Protein AF-A0A651HD99-F1 (afdb_monomer)

Foldseek 3Di:
DVVVVVVVVVCVVVVPCDPPDPNLVVLLVVLVVLLVVLLVVCVVVLPLVSLVVNLVVLVVQLVVQVPPRVSSNVSSVVSSVVSNVSSVVSVPDPDPDPPD

Solvent-accessible surface area (backbone atoms only — not comparable to full-atom values): 5513 Å² total; per-residue (Å²): 110,69,66,60,53,52,50,51,50,50,42,58,75,65,67,62,63,58,92,85,42,56,64,67,59,43,49,41,51,52,53,51,51,52,53,51,52,37,52,51,48,22,62,76,67,70,35,42,67,46,20,53,55,47,29,52,54,26,48,53,47,23,71,74,19,50,88,84,36,48,71,44,14,51,52,29,48,55,50,24,54,51,39,42,51,50,22,51,52,57,64,69,56,72,80,82,71,76,90,125

Radius of gyration: 17.39 Å; Cα contacts (8 Å, |Δi|>4): 76; chains: 1; bounding box: 43×37×49 Å

pLDDT: mean 87.7, std 8.79, range [56.34, 96.75]

Sequence (100 aa):
MATIANVTALLVALEWSGAGVPDAVWAGILVGVGAAAGAFTMNRFRNPWVGWAVAWALLGIVMNRWDDHVGIAATALVLMVLVAAVAVSAARSPRLEPAG

Structure (mmCIF, N/CA/C/O backbone):
data_AF-A0A651HD99-F1
#
_entry.id   AF-A0A651HD99-F1
#
loop_
_atom_site.group_PDB
_atom_site.id
_atom_site.type_symbol
_atom_site.label_atom_id
_atom_site.label_alt_id
_atom_site.label_comp_id
_atom_site.label_asym_id
_atom_site.label_entity_id
_atom_site.label_seq_id
_atom_site.pdbx_PDB_ins_code
_atom_site.Cartn_x
_atom_site.Cartn_y
_atom_site.Cartn_z
_atom_site.occupancy
_atom_site.B_iso_or_equiv
_atom_site.auth_seq_id
_atom_site.auth_comp_id
_atom_site.auth_asym_id
_atom_site.auth_atom_id
_atom_site.pdbx_PDB_model_num
ATOM 1 N N . MET A 1 1 ? -1.358 -27.924 1.258 1.00 68.38 1 MET A N 1
ATOM 2 C CA . MET A 1 1 ? -0.081 -27.272 0.886 1.00 68.38 1 MET A CA 1
ATOM 3 C C . MET A 1 1 ? 0.523 -27.799 -0.417 1.00 68.38 1 MET A C 1
ATOM 5 O O . MET A 1 1 ? 1.021 -26.981 -1.172 1.00 68.38 1 MET A O 1
ATOM 9 N N . ALA A 1 2 ? 0.426 -29.095 -0.752 1.00 86.25 2 ALA A N 1
ATOM 10 C CA . ALA A 1 2 ? 0.974 -29.630 -2.013 1.00 86.25 2 ALA A CA 1
ATOM 11 C C . ALA A 1 2 ? 0.411 -28.969 -3.290 1.00 86.25 2 ALA A C 1
ATOM 13 O O . ALA A 1 2 ? 1.151 -28.698 -4.225 1.00 86.25 2 ALA A O 1
ATOM 14 N N . THR A 1 3 ? -0.885 -28.650 -3.318 1.00 87.06 3 THR A N 1
ATOM 15 C CA . THR A 1 3 ? -1.526 -27.999 -4.472 1.00 87.06 3 THR A CA 1
ATOM 16 C C . THR A 1 3 ? -0.983 -26.597 -4.736 1.00 87.06 3 THR A C 1
ATOM 18 O O . THR A 1 3 ? -0.642 -26.290 -5.870 1.00 87.06 3 THR A O 1
ATOM 21 N N . ILE A 1 4 ? -0.836 -25.768 -3.699 1.00 85.50 4 ILE A N 1
ATOM 22 C CA . ILE A 1 4 ? -0.283 -24.412 -3.834 1.00 85.50 4 ILE A CA 1
ATOM 23 C C . ILE A 1 4 ? 1.172 -24.479 -4.308 1.00 85.50 4 ILE A C 1
ATOM 25 O O . ILE A 1 4 ? 1.522 -23.782 -5.252 1.00 85.50 4 ILE A O 1
ATOM 29 N N . ALA A 1 5 ? 1.982 -25.366 -3.718 1.00 84.31 5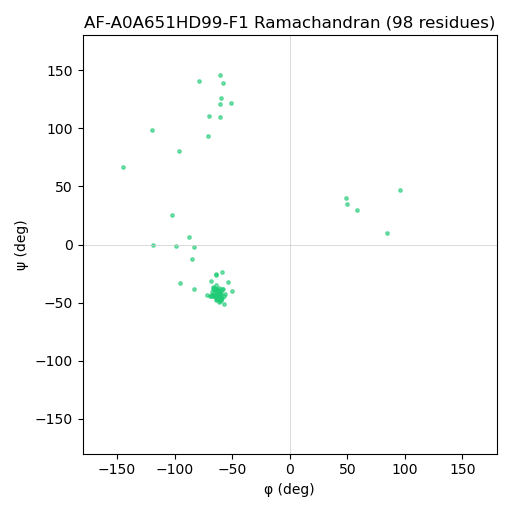 ALA A N 1
ATOM 30 C CA . ALA A 1 5 ? 3.379 -25.551 -4.105 1.00 84.31 5 ALA A CA 1
ATOM 31 C C . ALA A 1 5 ? 3.529 -26.005 -5.570 1.00 84.31 5 ALA A C 1
ATOM 33 O O . ALA A 1 5 ? 4.350 -25.450 -6.299 1.00 84.31 5 ALA A O 1
ATOM 34 N N . ASN A 1 6 ? 2.703 -26.953 -6.025 1.00 93.44 6 ASN A N 1
ATOM 35 C CA . ASN A 1 6 ? 2.715 -27.419 -7.415 1.00 93.44 6 ASN A CA 1
ATOM 36 C C . ASN A 1 6 ? 2.254 -26.328 -8.392 1.00 93.44 6 ASN A C 1
ATOM 38 O O . ASN A 1 6 ? 2.818 -26.208 -9.475 1.00 93.44 6 ASN A O 1
ATOM 42 N N . VAL A 1 7 ? 1.274 -25.502 -8.007 1.00 88.62 7 VAL A N 1
ATOM 43 C CA . VAL A 1 7 ? 0.832 -24.358 -8.821 1.00 88.62 7 VAL A CA 1
ATOM 44 C C . VAL A 1 7 ? 1.925 -23.292 -8.909 1.00 88.62 7 VAL A C 1
ATOM 46 O O . VAL A 1 7 ? 2.201 -22.814 -10.004 1.00 88.62 7 VAL A O 1
ATOM 49 N N . THR A 1 8 ? 2.606 -22.950 -7.811 1.00 85.56 8 THR A N 1
ATOM 50 C CA . THR A 1 8 ? 3.749 -22.022 -7.870 1.00 85.56 8 THR A CA 1
ATOM 51 C C . THR A 1 8 ? 4.915 -22.598 -8.664 1.00 85.56 8 THR A C 1
ATOM 53 O O . THR A 1 8 ? 5.515 -21.868 -9.441 1.00 85.56 8 THR A O 1
ATOM 56 N N . ALA A 1 9 ? 5.206 -23.897 -8.534 1.00 87.06 9 ALA A N 1
ATOM 57 C CA . ALA A 1 9 ? 6.246 -24.553 -9.324 1.00 87.06 9 ALA A CA 1
ATOM 58 C C . ALA A 1 9 ? 5.919 -24.512 -10.824 1.00 87.06 9 ALA A C 1
ATOM 60 O O . ALA A 1 9 ? 6.802 -24.230 -11.628 1.00 87.06 9 ALA A O 1
ATOM 61 N N . LEU A 1 10 ? 4.650 -24.717 -11.196 1.00 90.62 10 LEU A N 1
ATOM 62 C CA . LEU A 1 10 ? 4.184 -24.580 -12.575 1.00 90.62 10 LEU A CA 1
ATOM 63 C C . LEU A 1 10 ? 4.321 -23.138 -13.083 1.00 90.62 10 LEU A C 1
ATOM 65 O O . LEU A 1 10 ? 4.850 -22.930 -14.166 1.00 90.62 10 LEU A O 1
ATOM 69 N N . LEU A 1 11 ? 3.881 -22.141 -12.312 1.00 86.06 11 LEU A N 1
ATOM 70 C CA . LEU A 1 11 ? 3.980 -20.730 -12.710 1.00 86.06 11 LEU A CA 1
ATOM 71 C C . LEU A 1 11 ? 5.437 -20.269 -12.856 1.00 86.06 11 LEU A C 1
ATOM 73 O O . LEU A 1 11 ? 5.748 -19.532 -13.787 1.00 86.06 11 LEU A O 1
ATOM 77 N N . VAL A 1 12 ? 6.327 -20.738 -11.975 1.00 86.00 12 VAL A N 1
ATOM 78 C CA . VAL A 1 12 ? 7.772 -20.484 -12.066 1.00 86.00 12 VAL A CA 1
ATOM 79 C C . VAL A 1 12 ? 8.370 -21.174 -13.292 1.00 86.00 12 VAL A C 1
ATOM 81 O O . VAL A 1 12 ? 9.124 -20.543 -14.024 1.00 86.00 12 VAL A O 1
ATOM 84 N N . ALA A 1 13 ? 8.009 -22.434 -13.558 1.00 89.25 13 ALA A N 1
ATOM 85 C CA . ALA A 1 13 ? 8.479 -23.165 -14.737 1.00 89.25 13 ALA A CA 1
ATOM 86 C C . ALA A 1 13 ? 7.994 -22.550 -16.063 1.00 89.25 13 ALA A C 1
ATOM 88 O O . ALA A 1 13 ? 8.645 -22.717 -17.088 1.00 89.25 13 ALA A O 1
ATOM 89 N N . LEU A 1 14 ? 6.862 -21.841 -16.042 1.00 89.44 14 LEU A N 1
ATOM 90 C CA . LEU A 1 14 ? 6.315 -21.102 -17.182 1.00 89.44 14 LEU A CA 1
ATOM 91 C C . LEU A 1 14 ? 6.853 -19.665 -17.293 1.00 89.44 14 LEU A C 1
ATOM 93 O O . LEU A 1 14 ? 6.341 -18.906 -18.113 1.00 89.44 14 LEU A O 1
ATOM 97 N N . GLU A 1 15 ? 7.823 -19.278 -16.456 1.00 82.00 15 GLU A N 1
ATOM 98 C CA . GLU A 1 15 ? 8.383 -17.918 -16.390 1.00 82.00 15 GLU A CA 1
ATOM 99 C C . GLU A 1 15 ? 7.299 -16.834 -16.296 1.00 82.00 15 GLU A C 1
ATOM 101 O O . GLU A 1 15 ? 7.397 -15.744 -16.862 1.00 82.00 15 GLU A O 1
ATOM 106 N N . TRP A 1 16 ? 6.208 -17.142 -15.595 1.00 81.00 16 TRP A N 1
ATOM 107 C CA . TRP A 1 16 ? 5.043 -16.279 -15.596 1.00 81.00 16 TRP A CA 1
ATOM 108 C C . TRP A 1 16 ? 5.319 -14.976 -14.833 1.00 81.00 16 TRP A C 1
ATOM 110 O O . TRP A 1 16 ? 5.410 -14.964 -13.605 1.00 81.00 16 TRP A O 1
ATOM 120 N N . SER A 1 17 ? 5.387 -13.864 -15.566 1.00 74.69 17 SER A N 1
ATOM 121 C CA . SER A 1 17 ? 5.667 -12.515 -15.048 1.00 74.6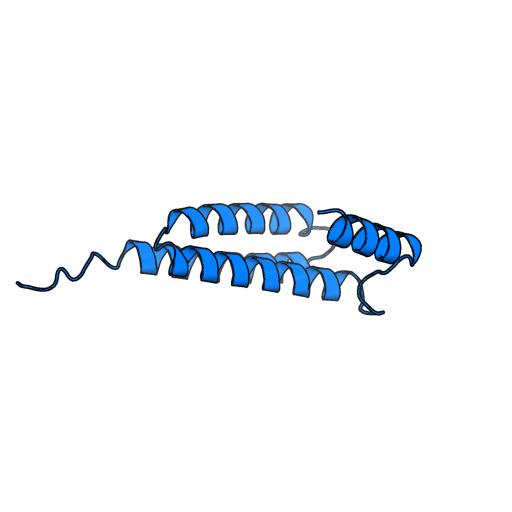9 17 SER A CA 1
ATOM 122 C C . SER A 1 17 ? 4.422 -11.623 -14.907 1.00 74.69 17 SER A C 1
ATOM 124 O O . SER A 1 17 ? 4.517 -10.402 -14.938 1.00 74.69 17 SER A O 1
ATOM 126 N N . GLY A 1 18 ? 3.229 -12.206 -14.739 1.00 72.12 18 GLY A N 1
ATOM 127 C CA . GLY A 1 18 ? 1.990 -11.425 -14.595 1.00 72.12 18 GLY A CA 1
ATOM 128 C C . GLY A 1 18 ? 1.214 -11.249 -15.901 1.00 72.12 18 GLY A C 1
ATOM 129 O O . GLY A 1 18 ? 0.767 -10.158 -16.233 1.00 72.12 18 GLY A O 1
ATOM 130 N N . ALA A 1 19 ? 1.027 -12.345 -16.642 1.00 77.62 19 ALA A N 1
ATOM 131 C CA . ALA A 1 19 ? 0.140 -12.427 -17.812 1.00 77.62 19 ALA A CA 1
ATOM 132 C C . ALA A 1 19 ? 0.461 -11.439 -18.959 1.00 77.62 19 ALA A C 1
ATOM 134 O O . ALA A 1 19 ? -0.437 -11.039 -19.696 1.00 77.62 19 ALA A O 1
ATOM 135 N N . GLY A 1 20 ? 1.735 -11.060 -19.125 1.00 79.38 20 GLY A N 1
ATOM 136 C CA . GLY A 1 20 ? 2.184 -10.121 -20.164 1.00 79.38 20 GLY A CA 1
ATOM 137 C C . GLY A 1 20 ? 2.049 -8.642 -19.782 1.00 79.38 20 GLY A C 1
ATOM 138 O O . GLY A 1 20 ? 2.209 -7.768 -20.632 1.00 79.38 20 GLY A O 1
ATOM 139 N N . VAL A 1 21 ? 1.747 -8.351 -18.516 1.00 85.25 21 VAL A N 1
ATOM 140 C CA . VAL A 1 21 ? 1.718 -6.993 -17.965 1.00 85.25 21 VAL A CA 1
ATOM 141 C C . VAL A 1 21 ? 3.153 -6.531 -17.660 1.00 85.25 21 VAL A C 1
ATOM 143 O O . VAL A 1 21 ? 3.936 -7.331 -17.157 1.00 85.25 21 VAL A O 1
ATOM 146 N N . PRO A 1 22 ? 3.520 -5.258 -17.914 1.00 86.94 22 PRO A N 1
ATOM 147 C CA . PRO A 1 22 ? 4.839 -4.743 -17.548 1.00 86.94 22 PRO A CA 1
ATOM 148 C C . PRO A 1 22 ? 5.122 -4.878 -16.045 1.00 86.94 22 PRO A C 1
ATOM 150 O O . PRO A 1 22 ? 4.257 -4.548 -15.230 1.00 86.94 22 PRO A O 1
ATOM 153 N N . ASP A 1 23 ? 6.349 -5.255 -15.676 1.00 83.88 23 ASP A N 1
ATOM 154 C CA . ASP A 1 23 ? 6.757 -5.524 -14.286 1.00 83.88 23 ASP A CA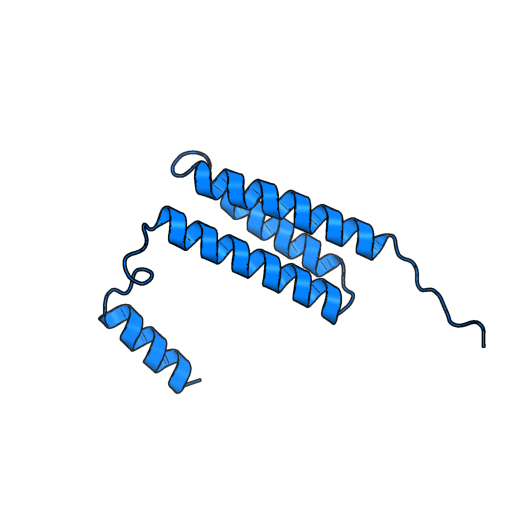 1
ATOM 155 C C . ASP A 1 23 ? 6.389 -4.404 -13.306 1.00 83.88 23 ASP A C 1
ATOM 157 O O . ASP A 1 23 ? 5.929 -4.663 -12.196 1.00 83.88 23 ASP A O 1
ATOM 161 N N . ALA A 1 24 ? 6.532 -3.141 -13.719 1.00 85.31 24 ALA A N 1
ATOM 162 C CA . ALA A 1 24 ? 6.183 -1.997 -12.881 1.00 85.31 24 ALA A CA 1
ATOM 163 C C . ALA A 1 24 ? 4.675 -1.910 -12.588 1.00 85.31 24 ALA A C 1
ATOM 165 O O . ALA A 1 24 ? 4.271 -1.580 -11.470 1.00 85.31 24 ALA A O 1
ATOM 166 N N . VAL A 1 25 ? 3.841 -2.234 -13.579 1.00 87.62 25 VAL A N 1
ATOM 167 C CA . VAL A 1 25 ? 2.379 -2.260 -13.438 1.00 87.62 25 VAL A CA 1
ATOM 168 C C . VAL A 1 25 ? 1.970 -3.458 -12.586 1.00 87.62 25 VAL A C 1
ATOM 170 O O . VAL A 1 25 ? 1.165 -3.308 -11.667 1.00 87.62 25 VAL A O 1
ATOM 173 N N . TRP A 1 26 ? 2.569 -4.625 -12.831 1.00 88.50 26 TRP A N 1
ATOM 174 C CA . TRP A 1 26 ? 2.324 -5.826 -12.038 1.00 88.50 26 TRP A CA 1
ATOM 175 C C . TRP A 1 26 ? 2.705 -5.633 -10.564 1.00 88.50 26 TRP A C 1
ATOM 177 O O . TRP A 1 26 ? 1.912 -5.927 -9.667 1.00 88.50 26 TRP A O 1
ATOM 187 N N . ALA A 1 27 ? 3.871 -5.041 -10.301 1.00 89.25 27 ALA A N 1
ATOM 188 C CA . ALA A 1 27 ? 4.293 -4.671 -8.957 1.00 89.25 27 ALA A CA 1
ATOM 189 C C . ALA A 1 27 ? 3.298 -3.701 -8.306 1.00 89.25 27 ALA A C 1
ATOM 191 O O . ALA A 1 27 ? 2.880 -3.938 -7.175 1.00 89.25 27 ALA A O 1
ATOM 192 N N . GLY A 1 28 ? 2.856 -2.660 -9.020 1.00 90.12 28 GLY A N 1
ATOM 193 C CA . GLY A 1 28 ? 1.832 -1.729 -8.531 1.00 90.12 28 GLY A CA 1
ATOM 194 C C . GLY A 1 28 ? 0.530 -2.427 -8.118 1.00 90.12 28 GLY A C 1
ATOM 195 O O . GLY A 1 28 ? -0.010 -2.133 -7.048 1.00 90.12 28 GLY A O 1
ATOM 196 N N . ILE A 1 29 ? 0.069 -3.405 -8.906 1.00 91.38 29 ILE A N 1
ATOM 197 C CA . ILE A 1 29 ? -1.102 -4.235 -8.576 1.00 91.38 29 ILE A CA 1
ATOM 198 C C . ILE A 1 29 ? -0.867 -5.001 -7.268 1.00 91.38 29 ILE A C 1
ATOM 200 O O . ILE A 1 29 ? -1.721 -4.964 -6.381 1.00 91.38 29 ILE A O 1
ATOM 204 N N . LEU A 1 30 ? 0.290 -5.650 -7.108 1.00 91.12 30 LEU A N 1
ATOM 205 C CA . LEU A 1 30 ? 0.618 -6.406 -5.893 1.00 91.12 30 LEU A CA 1
ATOM 206 C C . LEU A 1 30 ? 0.684 -5.513 -4.646 1.00 91.12 30 LEU A C 1
ATOM 208 O O . LEU A 1 30 ? 0.182 -5.910 -3.592 1.00 91.12 30 LEU A O 1
ATOM 212 N N . VAL A 1 31 ? 1.232 -4.296 -4.759 1.00 93.81 31 VAL A N 1
ATOM 213 C CA . VAL A 1 31 ? 1.216 -3.317 -3.656 1.00 93.81 31 VAL A CA 1
ATOM 214 C C . VAL A 1 31 ? -0.224 -2.952 -3.283 1.00 93.81 31 VAL A C 1
ATOM 216 O O . VAL A 1 31 ? -0.577 -2.963 -2.101 1.00 93.81 31 VAL A O 1
ATOM 219 N N . GLY A 1 32 ? -1.076 -2.688 -4.279 1.00 93.06 32 GLY A N 1
ATOM 220 C CA . GLY A 1 32 ? -2.496 -2.398 -4.068 1.00 93.06 32 GLY A CA 1
ATOM 221 C C . GLY A 1 32 ? -3.242 -3.536 -3.369 1.00 93.06 32 GLY A C 1
ATOM 222 O O . GLY A 1 32 ? -3.943 -3.306 -2.381 1.00 93.06 32 GLY A O 1
ATOM 223 N N . VAL A 1 33 ? -3.046 -4.774 -3.829 1.00 95.31 33 VAL A N 1
ATOM 224 C CA . VAL A 1 33 ? -3.646 -5.974 -3.222 1.00 95.31 33 VAL A CA 1
ATOM 225 C C . VAL A 1 33 ? -3.177 -6.153 -1.776 1.00 95.31 33 VAL A C 1
ATOM 227 O O . VAL A 1 33 ? -4.001 -6.406 -0.894 1.00 95.31 33 VAL A O 1
ATOM 230 N N . GLY A 1 34 ? -1.882 -5.968 -1.504 1.00 93.06 34 GLY A N 1
ATOM 231 C CA . GLY A 1 34 ? -1.328 -6.043 -0.151 1.00 93.06 34 GLY A CA 1
ATOM 232 C C . GLY A 1 34 ? -1.928 -5.000 0.796 1.00 93.06 34 GLY A C 1
ATOM 233 O O . GLY A 1 34 ? -2.343 -5.339 1.907 1.00 93.06 34 GLY A O 1
ATOM 234 N N 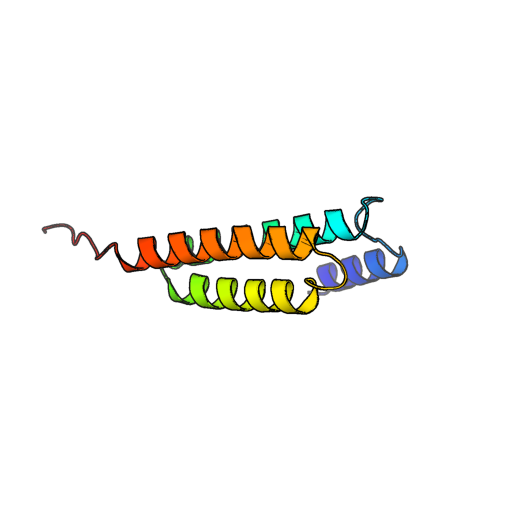. ALA A 1 35 ? -2.052 -3.748 0.346 1.00 92.69 35 ALA A N 1
ATOM 235 C CA . ALA A 1 35 ? -2.674 -2.681 1.129 1.00 92.69 35 ALA A CA 1
ATOM 236 C C . ALA A 1 35 ? -4.159 -2.969 1.421 1.00 92.69 35 ALA A C 1
ATOM 238 O O . ALA A 1 35 ? -4.606 -2.810 2.560 1.00 92.69 35 ALA A O 1
ATOM 239 N N . ALA A 1 36 ? -4.911 -3.457 0.428 1.00 93.88 36 ALA A N 1
ATOM 240 C CA . ALA A 1 36 ? -6.315 -3.833 0.592 1.00 93.88 36 ALA A CA 1
ATOM 241 C C . ALA A 1 36 ? -6.491 -4.997 1.583 1.00 93.88 36 ALA A C 1
ATOM 243 O O . ALA A 1 36 ? -7.344 -4.932 2.471 1.00 93.88 36 ALA A O 1
ATOM 244 N N . ALA A 1 37 ? -5.653 -6.034 1.486 1.00 94.06 37 ALA A N 1
ATOM 245 C CA . ALA A 1 37 ? -5.655 -7.156 2.423 1.00 94.06 37 ALA A CA 1
ATOM 246 C C . ALA A 1 37 ? -5.308 -6.704 3.852 1.00 94.06 37 ALA A C 1
ATOM 248 O O . ALA A 1 37 ? -5.941 -7.141 4.818 1.00 94.06 37 ALA A O 1
ATOM 249 N N . GLY A 1 38 ? -4.350 -5.785 3.990 1.00 91.75 38 GLY A N 1
ATOM 250 C CA . GLY A 1 38 ? -3.996 -5.156 5.259 1.00 91.75 38 GLY A CA 1
ATOM 251 C C . GLY A 1 38 ? -5.165 -4.393 5.886 1.00 91.75 38 GLY A C 1
ATOM 252 O O . GLY A 1 38 ? -5.502 -4.621 7.050 1.00 91.75 38 GLY A O 1
ATOM 253 N N . ALA A 1 39 ? -5.840 -3.549 5.101 1.00 89.31 39 ALA A N 1
ATOM 254 C CA . ALA A 1 39 ? -7.020 -2.806 5.542 1.00 89.31 39 ALA A CA 1
ATOM 255 C C . ALA A 1 39 ? -8.185 -3.737 5.927 1.00 89.31 39 ALA A C 1
ATOM 257 O O . ALA A 1 39 ? -8.806 -3.553 6.979 1.00 89.31 39 ALA A O 1
ATOM 258 N N . PHE A 1 40 ? -8.442 -4.777 5.127 1.00 93.12 40 PHE A N 1
ATOM 259 C CA . PHE A 1 40 ? -9.445 -5.800 5.430 1.00 93.12 40 PHE A CA 1
ATOM 260 C C . PHE A 1 40 ? -9.142 -6.514 6.751 1.00 93.12 40 PHE A C 1
ATOM 262 O O . PHE A 1 40 ? -10.021 -6.639 7.603 1.00 93.12 40 PHE A O 1
ATOM 269 N N . THR A 1 41 ? -7.891 -6.930 6.951 1.00 92.44 41 THR A N 1
ATOM 270 C CA . THR A 1 41 ? -7.429 -7.603 8.173 1.00 92.44 41 THR A CA 1
ATOM 271 C C . THR A 1 41 ? -7.585 -6.690 9.388 1.00 92.44 41 THR A C 1
ATOM 273 O O . THR A 1 41 ? -8.158 -7.096 10.401 1.00 92.44 41 THR A O 1
ATOM 276 N N . MET A 1 42 ? -7.157 -5.431 9.276 1.00 90.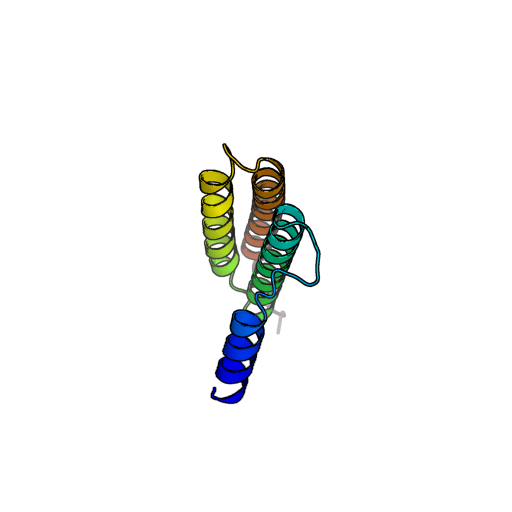38 42 MET A N 1
ATOM 277 C CA . MET A 1 42 ? -7.305 -4.434 10.335 1.00 90.38 42 MET A CA 1
ATOM 278 C C . MET A 1 42 ? -8.771 -4.247 10.745 1.00 90.38 42 MET A C 1
ATOM 280 O O . MET A 1 42 ? -9.068 -4.241 11.940 1.00 90.38 42 MET A O 1
ATOM 284 N N . ASN A 1 43 ? -9.690 -4.158 9.779 1.00 87.94 43 ASN A N 1
ATOM 285 C CA . ASN A 1 43 ? -11.121 -4.035 10.055 1.00 87.94 43 ASN A CA 1
ATOM 286 C C . ASN A 1 43 ? -11.708 -5.326 10.657 1.00 87.94 43 ASN A C 1
ATOM 288 O O . ASN A 1 43 ? -12.429 -5.290 11.655 1.00 87.94 43 ASN A O 1
ATOM 292 N N . ARG A 1 44 ? -11.356 -6.489 10.094 1.00 90.12 44 ARG A N 1
ATOM 293 C CA . ARG A 1 44 ? -11.876 -7.799 10.512 1.00 90.12 44 ARG A CA 1
ATOM 294 C C . ARG A 1 44 ? -11.477 -8.174 11.936 1.00 90.12 44 ARG A C 1
ATOM 296 O O . ARG A 1 44 ? -12.285 -8.783 12.643 1.00 90.12 44 ARG A O 1
ATOM 303 N N . PHE A 1 45 ? -10.252 -7.841 12.334 1.00 89.50 45 PHE A N 1
ATOM 304 C CA . PHE A 1 45 ? -9.716 -8.109 13.671 1.00 89.50 45 PHE A CA 1
ATOM 305 C C . PHE A 1 45 ? -9.792 -6.898 14.604 1.00 89.50 45 PHE A C 1
ATOM 307 O O . PHE A 1 45 ? -9.413 -7.016 15.766 1.00 89.50 45 PHE A O 1
ATOM 314 N N . ARG A 1 46 ? -10.292 -5.752 14.116 1.00 84.62 46 ARG A N 1
ATOM 315 C CA . ARG A 1 46 ? -10.398 -4.486 14.863 1.00 84.62 46 ARG A CA 1
ATOM 316 C C . ARG A 1 46 ? -9.089 -4.116 15.565 1.00 84.62 46 ARG A C 1
ATOM 318 O O . ARG A 1 46 ? -9.090 -3.677 16.712 1.00 84.62 46 ARG A O 1
ATOM 325 N N . ASN A 1 47 ? -7.969 -4.343 14.883 1.00 88.06 47 ASN A N 1
ATOM 326 C CA . ASN A 1 47 ? -6.637 -4.179 15.447 1.00 88.06 47 ASN A CA 1
ATOM 327 C C . ASN A 1 47 ? -5.843 -3.126 14.655 1.00 88.06 47 ASN A C 1
ATOM 329 O O . ASN A 1 47 ? -5.248 -3.467 13.630 1.00 88.06 47 ASN A O 1
ATOM 333 N N . PRO A 1 48 ? -5.784 -1.870 15.138 1.00 87.56 48 PRO A N 1
ATOM 334 C CA . PRO A 1 48 ? -5.049 -0.789 14.479 1.00 87.56 48 PRO A CA 1
ATOM 335 C C . PRO A 1 48 ? -3.548 -1.059 14.299 1.00 87.56 48 PRO A C 1
ATOM 337 O O . PRO A 1 48 ? -2.939 -0.510 13.384 1.00 87.56 48 PRO A O 1
ATOM 340 N N . TRP A 1 49 ? -2.941 -1.931 15.116 1.00 90.69 49 TRP A N 1
ATOM 341 C CA . TRP A 1 49 ? -1.523 -2.296 14.992 1.00 90.69 49 TRP A CA 1
ATOM 342 C C . TRP A 1 49 ? -1.209 -3.006 13.672 1.00 90.69 49 TRP A C 1
ATOM 344 O O . TRP A 1 49 ? -0.096 -2.891 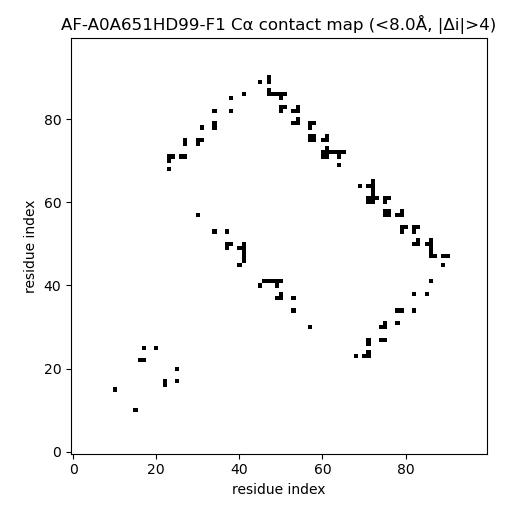13.162 1.00 90.69 49 TRP A O 1
ATOM 354 N N . VAL A 1 50 ? -2.203 -3.668 13.070 1.00 91.81 50 VAL A N 1
ATOM 355 C CA . VAL A 1 50 ? -2.080 -4.238 11.720 1.00 91.81 50 VAL A CA 1
ATOM 356 C C . VAL A 1 50 ? -1.816 -3.133 10.698 1.00 91.81 50 VAL A C 1
ATOM 358 O O . VAL A 1 50 ? -0.952 -3.288 9.840 1.00 91.81 50 VAL A O 1
ATOM 361 N N . GLY A 1 51 ? -2.500 -1.992 10.819 1.00 91.00 51 GLY A N 1
ATOM 362 C CA . GLY A 1 51 ? -2.280 -0.841 9.945 1.00 91.00 51 GLY A CA 1
ATOM 363 C C . GLY A 1 51 ? -0.858 -0.286 10.044 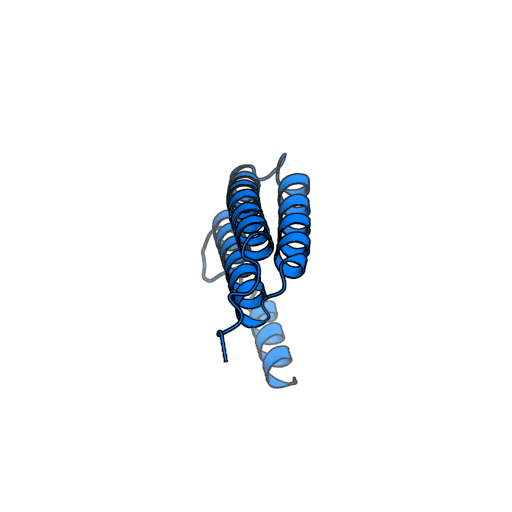1.00 91.00 51 GLY A C 1
ATOM 364 O O . GLY A 1 51 ? -0.266 0.047 9.021 1.00 91.00 51 GLY A O 1
ATOM 365 N N . TRP A 1 52 ? -0.267 -0.272 11.243 1.00 92.19 52 TRP A N 1
ATOM 366 C CA . TRP A 1 52 ? 1.129 0.141 11.436 1.00 92.19 52 TRP A CA 1
ATOM 367 C C . TRP A 1 52 ? 2.136 -0.823 10.803 1.00 92.19 52 TRP A C 1
ATOM 369 O O . TRP A 1 52 ? 3.084 -0.371 10.163 1.00 92.19 52 TRP A O 1
ATOM 379 N N . ALA A 1 53 ? 1.915 -2.135 10.916 1.00 94.94 53 ALA A N 1
ATOM 380 C CA . ALA A 1 53 ? 2.757 -3.129 10.248 1.00 94.94 53 ALA A CA 1
ATOM 381 C C . ALA A 1 53 ? 2.698 -2.988 8.715 1.00 94.94 53 ALA A C 1
ATOM 383 O O . ALA A 1 53 ? 3.726 -3.038 8.040 1.00 94.94 53 ALA A O 1
ATOM 384 N N . VAL A 1 54 ? 1.502 -2.749 8.167 1.00 94.25 54 VAL A N 1
ATOM 385 C CA . VAL A 1 54 ? 1.300 -2.527 6.726 1.00 94.25 54 VAL A CA 1
ATOM 386 C C . VAL A 1 54 ? 1.949 -1.216 6.274 1.00 94.25 54 VAL A C 1
ATOM 388 O O . VAL A 1 54 ? 2.617 -1.197 5.244 1.00 94.25 54 VAL A O 1
ATOM 391 N N . ALA A 1 55 ? 1.817 -0.134 7.048 1.00 94.56 55 ALA A N 1
ATOM 392 C CA . ALA A 1 55 ? 2.477 1.135 6.750 1.00 94.56 55 ALA A CA 1
ATOM 393 C C . ALA A 1 55 ? 4.009 0.991 6.727 1.00 94.56 55 ALA A C 1
ATOM 395 O O . ALA A 1 55 ? 4.658 1.510 5.822 1.00 94.56 55 ALA A O 1
ATOM 396 N N . TRP A 1 56 ? 4.585 0.232 7.665 1.00 96.44 56 TRP A N 1
ATOM 397 C CA . TRP A 1 56 ? 6.020 -0.058 7.679 1.00 96.44 56 TRP A CA 1
ATOM 398 C C . TRP A 1 56 ? 6.469 -0.878 6.459 1.00 96.44 56 TRP A C 1
ATOM 400 O O . TRP A 1 56 ? 7.488 -0.564 5.845 1.00 96.44 56 TRP A O 1
ATOM 410 N N . ALA A 1 57 ? 5.687 -1.879 6.046 1.00 95.44 57 ALA A N 1
ATOM 411 C CA . ALA A 1 57 ? 5.976 -2.644 4.833 1.00 95.44 57 ALA A CA 1
ATOM 412 C C . ALA A 1 57 ? 5.955 -1.756 3.573 1.00 95.44 57 ALA A C 1
ATOM 414 O O . ALA A 1 57 ? 6.843 -1.855 2.726 1.00 95.44 57 ALA A O 1
ATOM 415 N N . LEU A 1 58 ? 4.978 -0.848 3.470 1.00 95.19 58 LEU A N 1
ATOM 416 C CA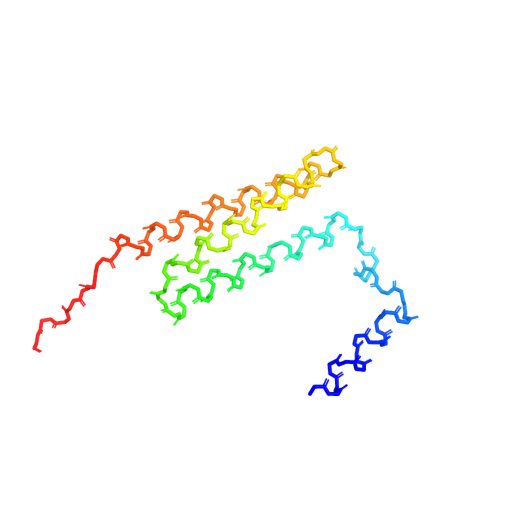 . LEU A 1 58 ? 4.885 0.107 2.363 1.00 95.19 58 LEU A CA 1
ATOM 417 C C . LEU A 1 58 ? 6.053 1.099 2.370 1.00 95.19 58 LEU A C 1
ATOM 419 O O . LEU A 1 58 ? 6.591 1.398 1.306 1.00 95.19 58 LEU A O 1
ATOM 423 N N . LEU A 1 59 ? 6.509 1.539 3.545 1.00 96.69 59 LEU A N 1
ATOM 424 C CA . LEU A 1 59 ? 7.704 2.373 3.677 1.00 96.69 59 LEU A CA 1
ATOM 425 C C . LEU A 1 59 ? 8.956 1.673 3.123 1.00 96.69 59 LEU A C 1
ATOM 427 O O . LEU A 1 59 ? 9.728 2.295 2.395 1.00 96.69 59 LEU A O 1
ATOM 431 N N . GLY A 1 60 ? 9.130 0.378 3.401 1.00 94.81 60 GLY A N 1
ATOM 432 C CA . GLY A 1 60 ? 10.221 -0.415 2.825 1.00 94.81 60 GLY A CA 1
ATOM 433 C C . GLY A 1 60 ? 10.185 -0.452 1.291 1.00 94.81 60 GLY A C 1
ATOM 434 O O . GLY A 1 60 ? 11.224 -0.334 0.643 1.00 94.81 60 GLY A O 1
ATOM 435 N N . ILE A 1 61 ? 8.988 -0.535 0.695 1.00 94.75 61 ILE A N 1
ATOM 436 C CA . ILE A 1 61 ? 8.815 -0.477 -0.767 1.00 94.75 61 ILE A CA 1
ATOM 437 C C . ILE A 1 61 ? 9.202 0.900 -1.309 1.00 94.75 61 ILE A C 1
ATOM 439 O O . ILE A 1 61 ? 9.905 0.971 -2.315 1.00 94.75 61 ILE A O 1
ATOM 443 N N . VAL A 1 62 ? 8.778 1.980 -0.644 1.00 95.81 62 VAL A N 1
ATOM 444 C CA . VAL A 1 62 ? 9.140 3.355 -1.026 1.00 95.81 62 VAL A CA 1
ATOM 445 C C . VAL A 1 62 ? 10.659 3.509 -1.047 1.00 95.81 62 VAL A C 1
ATOM 447 O O . VAL A 1 62 ? 11.203 3.917 -2.068 1.00 95.81 62 VAL A O 1
ATOM 450 N N . MET A 1 63 ? 11.341 3.115 0.033 1.00 95.56 63 MET A N 1
ATOM 451 C CA . MET A 1 63 ? 12.801 3.226 0.152 1.00 95.56 63 MET A CA 1
ATOM 452 C C . MET A 1 63 ? 13.538 2.440 -0.935 1.00 95.56 63 MET A C 1
ATOM 454 O O . MET A 1 63 ? 14.513 2.928 -1.489 1.00 95.56 63 MET A O 1
ATOM 458 N N . ASN A 1 64 ? 13.058 1.242 -1.275 1.00 93.88 64 ASN A N 1
ATOM 459 C CA . ASN A 1 64 ? 13.745 0.368 -2.225 1.00 93.88 64 ASN A CA 1
ATOM 460 C C . ASN A 1 64 ? 13.419 0.667 -3.698 1.00 93.88 64 ASN A C 1
ATOM 462 O O . ASN A 1 64 ? 14.039 0.095 -4.591 1.00 93.88 64 ASN A O 1
ATOM 466 N N . ARG A 1 65 ? 12.392 1.476 -3.981 1.00 92.94 65 ARG A N 1
ATOM 467 C CA . ARG A 1 65 ? 11.937 1.761 -5.355 1.00 92.94 65 ARG A CA 1
ATOM 468 C C . ARG A 1 65 ? 12.036 3.231 -5.738 1.00 92.94 65 ARG A C 1
ATOM 470 O O . ARG A 1 65 ? 11.693 3.556 -6.870 1.00 92.94 65 ARG A O 1
ATOM 477 N N . TRP A 1 66 ? 12.496 4.094 -4.834 1.00 90.44 66 TRP A N 1
ATOM 478 C CA . TRP A 1 66 ? 12.575 5.534 -5.075 1.00 90.44 66 TRP A CA 1
ATOM 479 C C . TRP A 1 66 ? 13.482 5.885 -6.260 1.00 90.44 66 TRP A C 1
ATOM 481 O O . TRP A 1 66 ? 13.083 6.682 -7.105 1.00 90.44 66 TRP A O 1
ATOM 491 N N . ASP A 1 67 ? 14.643 5.234 -6.350 1.00 89.62 67 ASP A N 1
ATOM 492 C CA . ASP A 1 67 ? 15.660 5.558 -7.356 1.00 89.62 67 ASP A CA 1
ATOM 493 C C . ASP A 1 67 ? 15.392 4.884 -8.711 1.00 89.62 67 ASP A C 1
ATOM 495 O O . ASP A 1 67 ? 15.550 5.509 -9.757 1.00 89.62 67 ASP A O 1
ATOM 499 N N . ASP A 1 68 ? 14.914 3.634 -8.705 1.00 87.06 68 ASP A N 1
ATOM 500 C CA . ASP A 1 68 ? 14.768 2.852 -9.941 1.00 87.06 68 ASP A CA 1
ATOM 501 C C . ASP A 1 68 ? 13.358 2.912 -10.547 1.00 87.06 68 ASP A C 1
ATOM 503 O O . ASP A 1 68 ? 13.188 2.796 -11.759 1.00 87.06 68 ASP A O 1
ATOM 507 N N . HIS A 1 69 ? 12.316 3.007 -9.714 1.00 88.88 69 HIS A N 1
ATOM 508 C CA . HIS A 1 69 ? 10.922 2.820 -10.133 1.00 88.88 69 HIS A CA 1
ATOM 509 C C . HIS A 1 69 ? 9.975 3.753 -9.366 1.00 88.88 69 HIS A C 1
ATOM 511 O O . HIS A 1 69 ? 9.100 3.312 -8.610 1.00 88.88 69 HIS A O 1
ATOM 517 N N . VAL A 1 70 ? 10.110 5.061 -9.612 1.00 90.50 70 VAL A N 1
ATOM 518 C CA . VAL A 1 70 ? 9.368 6.114 -8.894 1.00 90.50 70 VAL A CA 1
ATOM 519 C C . VAL A 1 70 ? 7.846 5.919 -8.909 1.00 90.50 70 VAL A C 1
ATOM 521 O O . VAL A 1 70 ? 7.179 6.230 -7.929 1.00 90.50 70 VAL A O 1
ATOM 524 N N . GLY A 1 71 ? 7.274 5.344 -9.975 1.00 90.00 71 GLY A N 1
ATOM 525 C CA . GLY A 1 71 ? 5.836 5.055 -10.054 1.00 90.00 71 GLY A CA 1
ATOM 526 C C . GLY A 1 71 ? 5.362 4.031 -9.014 1.00 90.00 71 GLY A C 1
ATOM 527 O O . GLY A 1 71 ? 4.309 4.209 -8.396 1.00 90.00 71 GLY A O 1
ATOM 528 N N . ILE A 1 72 ? 6.163 2.992 -8.758 1.00 92.25 72 ILE A N 1
ATOM 529 C CA . ILE A 1 72 ? 5.884 2.000 -7.708 1.00 92.25 72 ILE A CA 1
ATOM 530 C C . ILE A 1 72 ? 6.025 2.664 -6.337 1.00 92.25 72 ILE A C 1
ATOM 532 O O . ILE A 1 72 ? 5.163 2.490 -5.476 1.00 92.25 72 ILE A O 1
ATOM 536 N N . ALA A 1 73 ? 7.078 3.464 -6.151 1.00 93.00 73 ALA A N 1
ATOM 537 C CA . ALA A 1 73 ? 7.327 4.159 -4.896 1.00 93.00 73 ALA A CA 1
ATOM 538 C C . ALA A 1 73 ? 6.216 5.169 -4.562 1.00 93.00 73 ALA A C 1
ATOM 540 O O . ALA A 1 73 ? 5.710 5.181 -3.443 1.00 93.00 73 ALA A O 1
ATOM 541 N N . ALA A 1 74 ? 5.757 5.952 -5.540 1.00 92.44 74 ALA A N 1
ATOM 542 C CA . ALA A 1 74 ? 4.635 6.873 -5.382 1.00 92.44 74 ALA A CA 1
ATOM 543 C C . ALA A 1 74 ? 3.331 6.131 -5.049 1.00 92.44 74 ALA A C 1
ATOM 545 O O . ALA A 1 74 ? 2.607 6.537 -4.140 1.00 92.44 74 ALA A O 1
ATOM 546 N N . THR A 1 75 ? 3.059 5.007 -5.721 1.00 92.69 75 THR A N 1
ATOM 547 C CA . THR A 1 75 ? 1.889 4.161 -5.426 1.00 92.69 75 THR A CA 1
ATOM 548 C C . THR A 1 75 ? 1.936 3.637 -3.988 1.00 92.69 75 THR A C 1
ATOM 550 O O . THR A 1 75 ? 0.953 3.747 -3.253 1.00 92.69 75 THR A O 1
ATOM 553 N N . ALA A 1 76 ? 3.089 3.120 -3.551 1.00 94.25 76 ALA A N 1
ATOM 554 C CA . ALA A 1 76 ? 3.285 2.645 -2.185 1.00 94.25 76 ALA A CA 1
ATOM 555 C C . ALA A 1 76 ? 3.135 3.773 -1.154 1.00 94.25 76 ALA A C 1
ATOM 557 O O . ALA A 1 76 ? 2.493 3.569 -0.124 1.00 94.25 76 ALA A O 1
ATOM 558 N N . LEU A 1 77 ? 3.650 4.970 -1.447 1.00 96.25 77 LEU A N 1
ATOM 559 C CA . LEU A 1 77 ? 3.534 6.141 -0.578 1.00 96.25 77 LEU A CA 1
ATOM 560 C C . LEU A 1 77 ? 2.071 6.571 -0.397 1.00 96.25 77 LEU A C 1
ATOM 562 O O . LEU A 1 77 ? 1.629 6.786 0.732 1.00 96.25 77 LEU A O 1
ATOM 566 N N . VAL A 1 78 ? 1.300 6.650 -1.486 1.00 96.75 78 VAL A N 1
ATOM 567 C CA . VAL A 1 78 ? -0.134 6.986 -1.430 1.00 96.75 78 VAL A CA 1
ATOM 568 C C . VAL A 1 78 ? -0.891 5.962 -0.586 1.00 96.75 78 VAL A C 1
ATOM 570 O O . VAL A 1 78 ? -1.635 6.333 0.324 1.00 96.75 78 VAL A O 1
ATOM 573 N N . LEU A 1 79 ? -0.665 4.669 -0.832 1.00 95.19 79 LEU A N 1
ATOM 574 C CA . LEU A 1 79 ? -1.304 3.599 -0.065 1.00 95.19 79 LEU A CA 1
ATOM 575 C C . LEU A 1 79 ? -0.886 3.615 1.408 1.00 95.19 79 LEU A C 1
ATOM 577 O O . LEU A 1 79 ? -1.717 3.352 2.275 1.00 95.19 79 LEU A O 1
ATOM 581 N N . MET A 1 80 ? 0.362 3.972 1.710 1.00 96.25 80 MET A N 1
ATOM 582 C CA . MET A 1 80 ? 0.856 4.090 3.081 1.00 96.25 80 MET A CA 1
ATOM 583 C C . MET A 1 80 ? 0.101 5.177 3.842 1.00 96.25 80 MET A C 1
ATOM 585 O O . MET A 1 80 ? -0.359 4.932 4.957 1.00 96.25 80 MET A O 1
ATOM 589 N N . VAL A 1 81 ? -0.076 6.351 3.229 1.00 95.88 81 VAL A N 1
ATOM 590 C CA . VAL A 1 81 ? -0.839 7.458 3.824 1.00 95.88 81 VAL A CA 1
ATOM 591 C C . VAL A 1 81 ? -2.294 7.050 4.053 1.00 95.88 81 VAL A C 1
ATOM 593 O O . VAL A 1 81 ? -2.831 7.292 5.135 1.00 95.88 81 VAL A O 1
ATOM 596 N N . LEU A 1 82 ? -2.919 6.380 3.081 1.00 94.19 82 LEU A N 1
ATOM 597 C CA . LEU A 1 82 ? -4.294 5.892 3.211 1.00 94.19 82 LEU A CA 1
ATOM 598 C C . LEU A 1 82 ? -4.431 4.877 4.352 1.00 94.19 82 LEU A C 1
ATOM 600 O O . LEU A 1 82 ? -5.297 5.033 5.210 1.00 94.19 82 LEU A O 1
ATOM 604 N N . VAL A 1 83 ? -3.560 3.867 4.411 1.00 93.06 83 VAL A N 1
ATOM 605 C CA . VAL A 1 83 ? -3.590 2.850 5.472 1.00 93.06 83 VAL A CA 1
ATOM 606 C C . VAL A 1 83 ? -3.340 3.476 6.843 1.00 93.06 83 VAL A C 1
ATOM 608 O O . VAL A 1 83 ? -4.060 3.156 7.789 1.00 93.06 83 VAL A O 1
ATOM 611 N N . ALA A 1 84 ? -2.381 4.397 6.959 1.00 92.94 84 ALA A N 1
ATOM 612 C CA . ALA A 1 84 ? -2.109 5.105 8.206 1.00 92.94 84 ALA A CA 1
ATOM 613 C C . ALA A 1 84 ? -3.317 5.942 8.658 1.00 92.94 84 ALA A C 1
ATOM 615 O O . ALA A 1 84 ? -3.688 5.903 9.832 1.00 92.94 84 ALA A O 1
ATOM 616 N N . ALA A 1 85 ? -3.986 6.643 7.736 1.00 91.81 85 ALA A N 1
ATOM 617 C CA . ALA A 1 85 ? -5.200 7.397 8.039 1.00 91.81 85 ALA A CA 1
ATOM 618 C C . ALA A 1 85 ? -6.326 6.482 8.547 1.00 91.81 85 ALA A C 1
ATOM 620 O O . ALA A 1 85 ? -6.952 6.784 9.569 1.00 91.81 85 ALA A O 1
ATOM 621 N N . VAL A 1 86 ? -6.542 5.332 7.896 1.00 89.94 86 VAL A N 1
ATOM 622 C CA . VAL A 1 86 ? -7.534 4.348 8.352 1.00 89.94 86 VAL A CA 1
ATOM 623 C C . VAL A 1 86 ? -7.144 3.793 9.726 1.00 89.94 86 VAL A C 1
ATOM 625 O O . VAL A 1 86 ? -7.995 3.737 10.612 1.00 89.94 86 VAL A O 1
ATOM 628 N N . ALA A 1 87 ? -5.872 3.460 9.956 1.00 89.69 87 ALA A N 1
ATOM 629 C CA . ALA A 1 87 ? -5.392 2.955 11.243 1.00 89.69 87 ALA A CA 1
ATOM 630 C C . ALA A 1 87 ? -5.617 3.960 12.381 1.00 89.69 87 ALA A C 1
ATOM 632 O O . ALA A 1 87 ? -6.118 3.596 13.446 1.00 89.69 87 ALA A O 1
ATOM 633 N N . VAL A 1 88 ? -5.326 5.240 12.135 1.00 90.62 88 VAL A N 1
ATOM 634 C CA . VAL A 1 88 ? -5.583 6.325 13.088 1.00 90.62 88 VAL A CA 1
ATOM 635 C C . VAL A 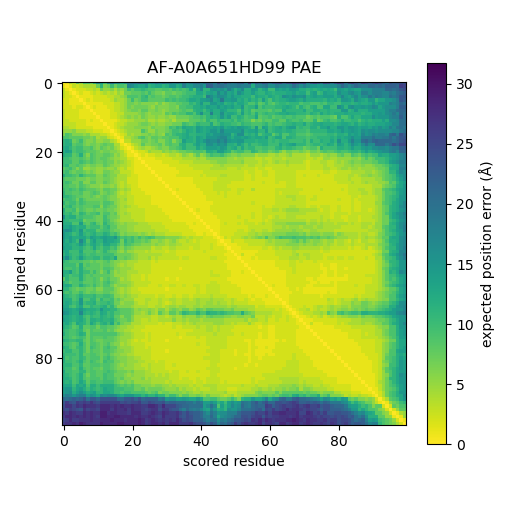1 88 ? -7.083 6.492 13.337 1.00 90.62 88 VAL A C 1
ATOM 637 O O . VAL A 1 88 ? -7.491 6.626 14.489 1.00 90.62 88 VAL A O 1
ATOM 640 N N . SER A 1 89 ? -7.922 6.450 12.297 1.00 87.75 89 SER A N 1
ATOM 641 C CA . SER A 1 89 ? -9.381 6.548 12.457 1.00 87.75 89 SER A CA 1
ATOM 642 C C . SER A 1 89 ? -9.960 5.384 13.274 1.00 87.75 89 SER A C 1
ATOM 644 O O . SER A 1 89 ? -10.779 5.597 14.171 1.00 87.75 89 SER A O 1
ATOM 646 N N . ALA A 1 90 ? -9.460 4.167 13.044 1.00 85.81 90 ALA A N 1
ATOM 647 C CA . ALA A 1 90 ? -9.851 2.972 13.778 1.00 85.81 90 ALA A CA 1
ATOM 648 C C . ALA A 1 90 ? -9.404 3.039 15.245 1.00 85.81 90 ALA A C 1
ATOM 650 O O . ALA A 1 90 ? -10.160 2.660 16.134 1.00 85.81 90 ALA A O 1
ATOM 651 N N . ALA A 1 91 ? -8.210 3.576 15.516 1.00 84.69 91 ALA A N 1
ATOM 652 C CA . ALA A 1 91 ? -7.726 3.791 16.879 1.00 84.69 91 ALA A CA 1
ATOM 653 C C . ALA A 1 91 ? -8.519 4.876 17.633 1.00 84.69 91 ALA A C 1
ATOM 655 O O . ALA A 1 91 ? -8.678 4.792 18.848 1.00 84.69 91 ALA A O 1
ATOM 656 N N . ARG A 1 92 ? -9.030 5.886 16.917 1.00 83.06 92 ARG A N 1
ATOM 657 C CA . ARG A 1 92 ? -9.817 7.003 17.469 1.00 83.06 92 ARG A CA 1
ATOM 658 C C . ARG A 1 92 ? -11.296 6.710 17.665 1.00 83.06 92 ARG A C 1
ATOM 660 O O . ARG A 1 92 ? -12.001 7.595 18.129 1.00 83.06 92 ARG A O 1
ATOM 667 N N . SER A 1 93 ? -11.771 5.527 17.299 1.00 73.19 93 SER A N 1
ATOM 668 C CA . SER A 1 93 ? -13.161 5.128 17.504 1.00 73.19 93 SER A CA 1
ATOM 669 C C . SER A 1 93 ? -13.252 4.306 18.799 1.00 73.19 93 SER A C 1
ATOM 671 O O . SER A 1 93 ? -13.223 3.074 18.721 1.00 73.19 93 SER A O 1
ATOM 673 N N . PRO A 1 94 ? -13.285 4.928 20.004 1.00 60.38 94 PRO A N 1
ATOM 674 C CA . PRO A 1 94 ? -13.523 4.189 21.232 1.00 60.38 94 PRO A CA 1
ATOM 675 C C . PRO A 1 94 ? -14.895 3.522 21.156 1.00 60.38 94 PRO A C 1
ATOM 677 O O . PRO A 1 94 ? -15.829 4.020 20.527 1.00 60.38 94 PRO A O 1
ATOM 680 N N . ARG A 1 95 ? -14.967 2.341 21.767 1.00 66.81 95 ARG A N 1
ATOM 681 C CA . ARG A 1 95 ? -16.131 1.456 21.762 1.00 66.81 95 ARG A CA 1
ATOM 682 C C . ARG A 1 95 ? -17.382 2.245 22.167 1.00 66.81 95 ARG A C 1
ATOM 684 O O . ARG A 1 95 ? -17.422 2.786 23.264 1.00 66.81 95 ARG A O 1
ATOM 691 N N . LEU A 1 96 ? -18.406 2.273 21.311 1.00 63.19 96 LEU A N 1
ATOM 692 C CA . LEU A 1 96 ? -19.771 2.524 21.771 1.00 63.19 96 LEU A CA 1
ATOM 693 C C . LEU A 1 96 ? -20.182 1.263 22.533 1.00 63.19 96 LEU A C 1
ATOM 695 O O . LEU A 1 96 ? -20.567 0.265 21.921 1.00 63.19 96 LEU A O 1
ATOM 699 N N . GLU A 1 97 ? -19.984 1.253 23.847 1.00 63.50 97 GLU A N 1
ATOM 700 C CA . GLU A 1 97 ? -20.609 0.240 24.693 1.00 63.50 97 GLU A CA 1
ATOM 701 C C . GLU A 1 97 ? -22.128 0.377 24.520 1.00 63.50 97 GLU A C 1
ATOM 703 O O . GLU A 1 97 ? -22.652 1.490 24.632 1.00 63.50 97 GLU A O 1
ATOM 708 N N . PRO A 1 98 ? -22.855 -0.703 24.174 1.00 62.69 98 PRO A N 1
ATOM 709 C CA . PRO A 1 98 ? -24.302 -0.657 24.248 1.00 62.69 98 PRO A CA 1
ATOM 710 C C . PRO A 1 98 ? -24.665 -0.384 25.709 1.00 62.69 98 PRO A C 1
ATOM 712 O O . PRO A 1 98 ? -24.267 -1.131 26.598 1.00 62.69 98 PRO A O 1
ATOM 715 N N . ALA A 1 99 ? -25.375 0.716 25.953 1.00 63.78 99 ALA A N 1
ATOM 716 C CA . ALA A 1 99 ? -25.998 0.961 27.243 1.00 63.78 99 ALA A CA 1
ATOM 717 C C . ALA A 1 99 ? -26.995 -0.180 27.500 1.00 63.78 99 ALA A C 1
ATOM 719 O O . ALA A 1 99 ? -28.000 -0.285 26.794 1.00 63.78 99 ALA A O 1
ATOM 720 N N . GLY A 1 100 ? -26.682 -1.056 28.454 1.00 56.34 100 GLY A N 1
ATOM 721 C CA . GLY A 1 100 ? -27.510 -2.203 28.824 1.00 56.34 100 GLY A CA 1
ATOM 722 C C . GLY A 1 100 ? -26.822 -3.090 29.837 1.00 56.34 100 GLY A C 1
ATOM 723 O O . GLY A 1 100 ? -26.157 -4.049 29.393 1.00 56.34 100 GLY A O 1
#

Mean predicted aligned error: 7.23 Å

Secondary structure (DSSP, 8-state):
-HHHHHHHHHHHHTT-SSTT--HHHHHHHHHHHHHHHHHHHHHHHT-HHHHHHHHHHHHHHHHHHTTT-HHHHHHHHHHHHHHHHHHHHHHT--------